Protein AF-A0A7X6N1C1-F1 (afdb_monomer)

Solvent-accessible surface area (backbone atoms only — not comparable to full-atom values): 4361 Å² total; per-residue (Å²): 111,70,66,58,54,52,52,53,51,53,52,50,37,58,76,77,66,56,54,77,86,52,46,61,60,51,49,54,51,52,50,51,53,52,51,53,50,50,51,52,51,51,51,50,49,57,57,50,59,72,72,48,57,71,63,58,55,52,50,52,51,52,50,52,51,50,56,51,52,52,55,51,60,75,73,109

pLDDT: mean 89.48, std 5.81, range [61.06, 97.44]

Foldseek 3Di:
DVVVVVVVVVVCCLVPPDDPVCVVVVVVVVVVVVVVVVVVVVVVVVVVVVVDDPVVVVVVVVVVVVVVVVVVVVVD

InterPro domains:
  IPR021506 Protein of unknown function DUF3165 [PF11364] (1-76)

Organism: NCBI:txid1936207

Sequence (76 aa):
MFYLILAILLILFYVFAAPKAIKGTLNVMLLVFGLVLLFVLVLLAIISLTKSSKEFWVGSLLTFLGLWALVDLERL

Mean predicted aligned error: 8.18 Å

Radius of gyration: 22.96 Å; Cα contacts (8 Å, |Δi|>4): 6; chains: 1; bounding box: 40×40×57 Å

Secondary structure (DSSP, 8-state):
-HHHHHHHHHHHIIIII--HHHHHHHHHHHHHHHHHHHHHHHHHHHHHHHTS-HHHHHHHHHHHHHHHHHHHHHT-

Structure (mmCIF, N/CA/C/O backbone):
data_AF-A0A7X6N1C1-F1
#
_entry.id   AF-A0A7X6N1C1-F1
#
loop_
_atom_site.group_PDB
_atom_site.id
_atom_site.type_symbol
_atom_site.label_atom_id
_atom_site.label_alt_id
_atom_site.label_comp_id
_atom_site.label_asym_id
_atom_site.label_entity_id
_atom_site.label_seq_id
_atom_site.pdbx_PDB_ins_code
_atom_site.Cartn_x
_atom_site.Cartn_y
_atom_site.Cartn_z
_atom_site.occupancy
_atom_site.B_iso_or_equiv
_atom_site.auth_seq_id
_atom_site.auth_comp_id
_atom_site.auth_asym_id
_atom_site.auth_atom_id
_atom_site.pdbx_PDB_model_num
ATOM 1 N N . MET A 1 1 ? 4.154 15.479 16.111 1.00 83.69 1 MET A N 1
ATOM 2 C CA . MET A 1 1 ? 4.171 14.804 17.432 1.00 83.69 1 MET A CA 1
ATOM 3 C C . MET A 1 1 ? 2.757 14.504 17.922 1.00 83.69 1 MET A C 1
ATOM 5 O O . MET A 1 1 ? 2.431 13.339 18.073 1.00 83.69 1 MET A O 1
ATOM 9 N N . PHE A 1 2 ? 1.885 15.507 18.056 1.00 90.88 2 PHE A N 1
ATOM 10 C CA . PHE A 1 2 ? 0.488 15.329 18.485 1.00 90.88 2 PHE A CA 1
ATOM 11 C C . PHE A 1 2 ? -0.328 14.307 17.657 1.00 90.88 2 PHE A C 1
ATOM 13 O O . PHE A 1 2 ? -0.945 13.408 18.216 1.00 90.88 2 PHE A O 1
ATOM 20 N N . TYR A 1 3 ? -0.263 14.370 16.324 1.00 88.12 3 TYR A N 1
ATOM 21 C CA . TYR A 1 3 ? -1.017 13.455 15.449 1.00 88.12 3 TYR A CA 1
ATOM 22 C C . TYR A 1 3 ? -0.596 11.981 15.559 1.00 88.12 3 TYR A C 1
ATOM 24 O O . TYR A 1 3 ? -1.434 11.093 15.448 1.00 88.12 3 TYR A O 1
ATOM 32 N N . LEU A 1 4 ? 0.689 11.714 15.824 1.00 89.56 4 LEU A N 1
ATOM 33 C CA . LEU A 1 4 ? 1.194 10.356 16.061 1.00 89.56 4 LEU A CA 1
ATOM 34 C C . LEU A 1 4 ? 0.607 9.769 17.346 1.00 89.56 4 LEU A C 1
ATOM 36 O O . LEU A 1 4 ? 0.194 8.615 17.368 1.00 89.56 4 LEU A O 1
ATOM 40 N N . ILE A 1 5 ? 0.525 10.590 18.395 1.00 94.12 5 ILE A N 1
ATOM 41 C CA . ILE A 1 5 ? -0.072 10.206 19.675 1.00 94.12 5 ILE A CA 1
ATOM 42 C C . ILE A 1 5 ? -1.557 9.873 19.484 1.00 94.12 5 ILE A C 1
ATOM 44 O O . ILE A 1 5 ? -2.007 8.833 19.960 1.00 94.12 5 ILE A O 1
ATOM 48 N N . LEU A 1 6 ? -2.301 10.693 18.730 1.00 91.25 6 LEU A N 1
ATOM 49 C CA . LEU A 1 6 ? -3.706 10.418 18.401 1.00 91.25 6 LEU A CA 1
ATOM 50 C C . LEU A 1 6 ? -3.888 9.116 17.613 1.00 91.25 6 LEU A C 1
ATOM 52 O O . LEU A 1 6 ? -4.788 8.340 17.926 1.00 91.25 6 LEU A O 1
ATOM 56 N N . ALA A 1 7 ? -3.030 8.851 16.626 1.00 87.31 7 ALA A N 1
ATOM 57 C CA . ALA A 1 7 ? -3.091 7.616 15.847 1.00 87.31 7 ALA A CA 1
ATOM 58 C C . ALA A 1 7 ? -2.859 6.377 16.726 1.00 87.31 7 ALA A C 1
ATOM 60 O O . ALA A 1 7 ? -3.617 5.411 16.650 1.00 87.31 7 ALA A O 1
ATOM 61 N N . ILE A 1 8 ? -1.857 6.429 17.608 1.00 92.38 8 ILE A N 1
ATOM 62 C CA . ILE A 1 8 ? -1.556 5.355 18.563 1.00 92.38 8 ILE A CA 1
ATOM 63 C C . ILE A 1 8 ? -2.740 5.137 19.516 1.00 92.38 8 ILE A C 1
ATOM 65 O O . ILE A 1 8 ? -3.194 4.005 19.671 1.00 92.38 8 ILE A O 1
ATOM 69 N N . LEU A 1 9 ? -3.299 6.207 20.089 1.00 92.50 9 LEU A N 1
ATOM 70 C CA . LEU A 1 9 ? -4.491 6.145 20.946 1.00 92.50 9 LEU A CA 1
ATOM 71 C C . LEU A 1 9 ? -5.685 5.491 20.244 1.00 92.50 9 LEU A C 1
ATOM 73 O O . LEU A 1 9 ? -6.375 4.676 20.851 1.00 92.50 9 LEU A O 1
ATOM 77 N N . LEU A 1 10 ? -5.912 5.810 18.969 1.00 87.38 10 LEU A N 1
ATOM 78 C CA . LEU A 1 10 ? -7.007 5.245 18.182 1.00 87.38 10 LEU A CA 1
ATOM 79 C C . LEU A 1 10 ? -6.804 3.740 17.936 1.00 87.38 10 LEU A C 1
ATOM 81 O O . LEU A 1 10 ? -7.754 2.966 18.056 1.00 87.38 10 LEU A O 1
ATOM 85 N N . ILE A 1 11 ? -5.563 3.310 17.681 1.00 88.31 11 ILE A N 1
ATOM 86 C CA . ILE A 1 11 ? -5.203 1.888 17.559 1.00 88.31 11 ILE A CA 1
ATOM 87 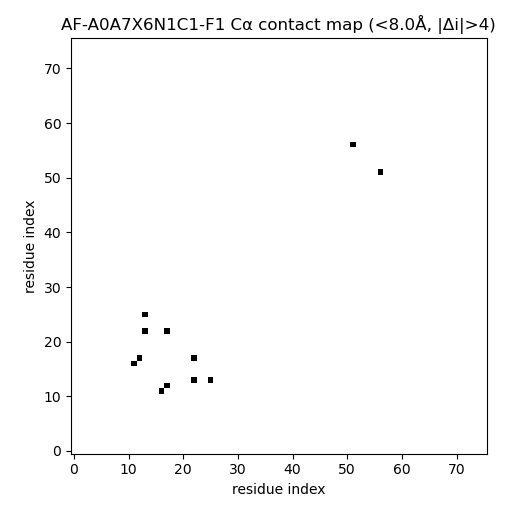C C . ILE A 1 11 ? -5.428 1.155 18.890 1.00 88.31 11 ILE A C 1
ATOM 89 O O . ILE A 1 11 ? -6.090 0.116 18.915 1.00 88.31 11 ILE A O 1
ATOM 93 N N . LEU A 1 12 ? -4.933 1.703 20.005 1.00 91.06 12 LEU A N 1
ATOM 94 C CA . LEU A 1 12 ? -5.132 1.136 21.345 1.00 91.06 12 LEU A CA 1
ATOM 95 C C . LEU A 1 12 ? -6.621 1.040 21.699 1.00 91.06 12 LEU A C 1
ATOM 97 O O . LEU A 1 12 ? -7.075 -0.001 22.173 1.00 91.06 12 LEU A O 1
ATOM 101 N N . PHE A 1 13 ? -7.399 2.085 2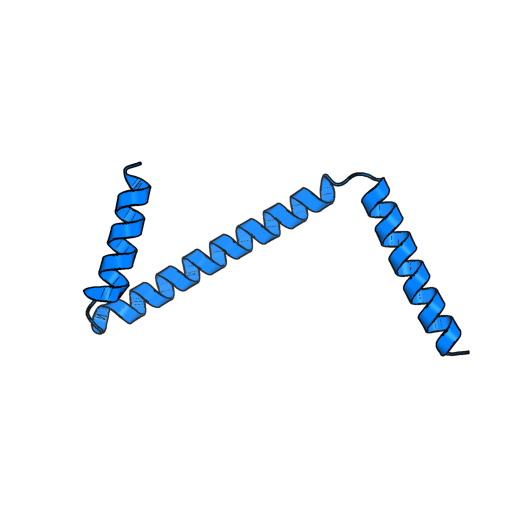1.417 1.00 89.25 13 PHE A N 1
ATOM 102 C CA . PHE A 1 13 ? -8.845 2.075 21.615 1.00 89.25 13 PHE A CA 1
ATOM 103 C C . PHE A 1 13 ? -9.521 0.965 20.800 1.00 89.25 13 PHE A C 1
ATOM 105 O O . PHE A 1 13 ? -10.333 0.213 21.339 1.00 89.25 13 PHE A O 1
ATOM 112 N N . TYR A 1 14 ? -9.161 0.813 19.524 1.00 87.12 14 TYR A N 1
ATOM 113 C CA . TYR A 1 14 ? -9.723 -0.221 18.658 1.00 87.12 14 TYR A CA 1
ATOM 114 C C . TYR A 1 14 ? -9.423 -1.649 19.161 1.00 87.12 14 TYR A C 1
ATOM 116 O O . TYR A 1 14 ? -10.323 -2.498 19.179 1.00 87.12 14 TYR A O 1
ATOM 124 N N . VAL A 1 15 ? -8.187 -1.908 19.607 1.00 85.94 15 VAL A N 1
ATOM 125 C CA . VAL A 1 15 ? -7.757 -3.230 20.099 1.00 85.94 15 VAL A CA 1
ATOM 126 C C . VAL A 1 15 ? -8.396 -3.563 21.448 1.00 85.94 15 VAL A C 1
ATOM 128 O O . VAL A 1 15 ? -8.965 -4.646 21.600 1.00 85.94 15 VAL A O 1
ATOM 131 N N . PHE A 1 16 ? -8.336 -2.638 22.410 1.00 88.94 16 PHE A N 1
ATOM 132 C CA . PHE A 1 16 ? -8.644 -2.936 23.812 1.00 88.94 16 PHE A CA 1
ATOM 133 C C . PHE A 1 16 ? -10.038 -2.493 24.274 1.00 88.94 16 PHE A C 1
ATOM 135 O O . PHE A 1 16 ? -10.596 -3.132 25.162 1.00 88.94 16 PHE A O 1
ATOM 142 N N . ALA A 1 17 ? -10.615 -1.430 23.704 1.00 88.50 17 ALA A N 1
ATOM 143 C CA . ALA A 1 17 ? -11.778 -0.752 24.293 1.00 88.50 17 ALA A CA 1
ATOM 144 C C . ALA A 1 17 ? -13.008 -0.638 23.373 1.00 88.50 17 ALA A C 1
ATOM 146 O O . ALA A 1 17 ? -14.101 -0.353 23.860 1.00 88.50 17 ALA A O 1
ATOM 147 N N . ALA A 1 18 ? -12.876 -0.862 22.061 1.00 86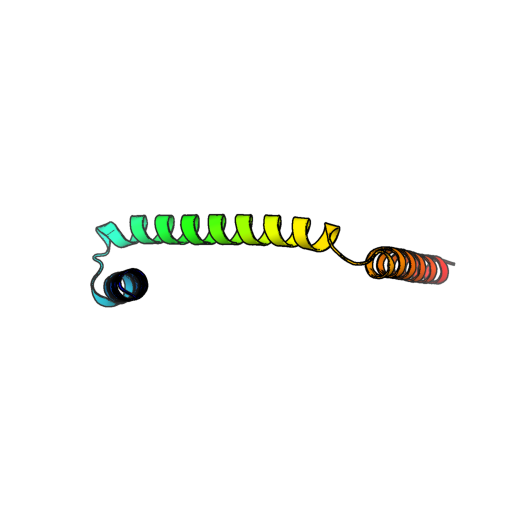.75 18 ALA A N 1
ATOM 148 C CA . ALA A 1 18 ? -13.981 -0.668 21.125 1.00 86.75 18 ALA A CA 1
ATOM 149 C C . ALA A 1 18 ? -15.106 -1.714 21.319 1.00 86.75 18 ALA A C 1
ATOM 151 O O . ALA A 1 18 ? -14.868 -2.918 21.163 1.00 86.75 18 ALA A O 1
ATOM 152 N N . PRO A 1 19 ? -16.358 -1.301 21.597 1.00 84.38 19 PRO A N 1
ATOM 153 C CA . PRO A 1 19 ? -17.488 -2.220 21.665 1.00 84.38 19 PRO A CA 1
ATOM 154 C C . PRO A 1 19 ? -17.830 -2.813 20.291 1.00 84.38 19 PRO A C 1
ATOM 156 O O . PRO A 1 19 ? -17.632 -2.190 19.245 1.00 84.38 19 PRO A O 1
ATOM 159 N N . LYS A 1 20 ? -18.405 -4.024 20.280 1.00 83.56 20 LYS A N 1
ATOM 160 C CA . LYS A 1 20 ? -18.733 -4.761 19.042 1.00 83.56 20 LYS A CA 1
ATOM 161 C C . LYS A 1 20 ? -19.626 -3.966 18.077 1.00 83.56 20 LYS A C 1
ATOM 163 O O . LYS A 1 20 ? -19.471 -4.110 16.871 1.00 83.56 20 LYS A O 1
ATOM 168 N N . ALA A 1 21 ? -20.492 -3.096 18.602 1.00 85.06 21 ALA A N 1
ATOM 169 C CA . ALA A 1 21 ? -21.388 -2.252 17.813 1.00 85.06 21 ALA A CA 1
ATOM 170 C C . ALA A 1 21 ? -20.656 -1.255 16.891 1.00 85.06 21 ALA A C 1
ATOM 172 O O . ALA A 1 21 ? -21.128 -0.999 15.791 1.00 85.06 21 ALA A O 1
ATOM 173 N N . ILE A 1 22 ? -19.495 -0.723 17.301 1.00 84.12 22 ILE A N 1
ATOM 174 C CA . ILE A 1 22 ? -18.735 0.265 16.505 1.00 84.12 22 ILE A CA 1
ATOM 175 C C . ILE A 1 22 ? -17.545 -0.347 15.757 1.00 84.12 22 ILE A C 1
ATOM 177 O O . ILE A 1 22 ? -17.001 0.277 14.845 1.00 84.12 22 ILE A O 1
ATOM 181 N N . LYS A 1 23 ? -17.137 -1.577 16.109 1.00 84.38 23 LYS A N 1
ATOM 182 C CA . LYS A 1 23 ? -16.022 -2.275 15.446 1.00 84.38 23 LYS A CA 1
ATOM 183 C C . LYS A 1 23 ? -16.259 -2.474 13.947 1.00 84.38 23 LYS A C 1
ATOM 185 O O . LYS A 1 23 ? -15.306 -2.381 13.182 1.00 84.38 23 LYS A O 1
ATOM 190 N N . GLY A 1 24 ? -17.508 -2.691 13.523 1.00 87.06 24 GLY A N 1
ATOM 191 C CA . GLY A 1 24 ? -17.860 -2.799 12.102 1.00 87.06 24 GLY A CA 1
ATOM 192 C C . GLY A 1 24 ? -17.519 -1.527 11.321 1.00 87.06 24 GLY A C 1
ATOM 193 O O . GLY A 1 24 ? -16.819 -1.587 10.313 1.00 87.06 24 GLY A O 1
ATOM 194 N N . THR A 1 25 ? -17.923 -0.366 11.837 1.00 88.56 25 THR A N 1
ATOM 195 C CA . THR A 1 25 ? -17.616 0.936 11.231 1.00 88.56 25 THR A CA 1
ATOM 196 C C . THR A 1 25 ? -16.115 1.213 11.211 1.00 88.56 25 THR A C 1
ATOM 198 O O . THR A 1 25 ? -15.586 1.646 10.189 1.00 88.56 25 THR A O 1
ATOM 201 N N . LEU A 1 26 ? -15.404 0.914 12.305 1.00 88.00 26 LEU A N 1
ATOM 202 C CA . LEU A 1 26 ? -13.952 1.102 12.377 1.00 88.00 26 LEU A CA 1
ATOM 203 C C . LEU A 1 26 ? -13.193 0.192 11.398 1.00 88.00 26 LEU A C 1
ATOM 205 O O . LEU A 1 26 ? -12.217 0.642 10.806 1.00 88.00 26 LEU A O 1
ATOM 209 N N . ASN A 1 27 ? -13.659 -1.037 11.159 1.00 90.31 27 ASN A N 1
ATOM 210 C CA . ASN A 1 27 ? -13.072 -1.930 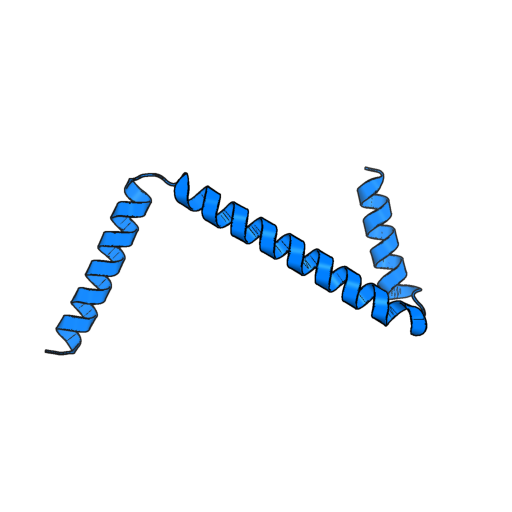10.153 1.00 90.31 27 ASN A CA 1
ATOM 211 C C . ASN A 1 27 ? -13.194 -1.370 8.744 1.00 90.31 27 ASN A C 1
ATOM 213 O O . ASN A 1 27 ? -12.211 -1.343 8.009 1.00 90.31 27 ASN A O 1
ATOM 217 N N . VAL A 1 28 ? -14.393 -0.915 8.375 1.00 92.00 28 VAL A N 1
ATOM 218 C CA . VAL A 1 28 ? -14.623 -0.317 7.057 1.00 92.00 28 VAL A CA 1
ATOM 219 C C . VAL A 1 28 ? -13.783 0.947 6.907 1.00 92.00 28 VAL A C 1
ATOM 221 O O . VAL A 1 28 ? -13.136 1.129 5.881 1.00 92.00 28 VAL A O 1
ATOM 224 N N . MET A 1 29 ? -13.719 1.781 7.948 1.00 89.88 29 MET A N 1
ATOM 225 C CA . MET A 1 29 ? -12.887 2.982 7.950 1.00 89.88 29 MET A CA 1
ATOM 226 C C . MET A 1 29 ? -11.406 2.640 7.726 1.00 89.88 29 MET A C 1
ATOM 228 O O . MET A 1 29 ? -10.783 3.207 6.832 1.00 89.88 29 MET A O 1
ATOM 232 N N . LEU A 1 30 ? -10.848 1.686 8.482 1.00 88.75 30 LEU A N 1
ATOM 233 C CA . LEU A 1 30 ? -9.460 1.233 8.324 1.00 88.75 30 LEU A CA 1
ATOM 234 C C . LEU A 1 30 ? -9.195 0.648 6.934 1.00 88.75 30 LEU A C 1
ATOM 236 O O . LEU A 1 30 ? -8.153 0.931 6.346 1.00 88.75 30 LEU A O 1
ATOM 240 N N . LEU A 1 31 ? -10.141 -0.124 6.396 1.00 93.62 31 LEU A N 1
ATOM 241 C CA . LEU A 1 31 ? -10.046 -0.682 5.051 1.00 93.62 31 LEU A CA 1
ATOM 242 C C . LEU A 1 31 ? -9.985 0.435 4.009 1.00 93.62 31 LEU A C 1
ATOM 244 O O . LEU A 1 31 ? -9.087 0.423 3.175 1.00 93.62 31 LEU A O 1
ATOM 248 N N . VAL A 1 32 ? -10.877 1.426 4.084 1.00 95.94 32 VAL A N 1
ATOM 249 C CA . VAL A 1 32 ? -10.881 2.573 3.162 1.00 95.94 32 VAL A CA 1
ATOM 250 C C . VAL A 1 32 ? -9.577 3.365 3.269 1.00 95.94 32 VAL A C 1
ATOM 252 O O . VAL A 1 32 ? -8.977 3.665 2.240 1.00 95.94 32 VAL A O 1
ATOM 255 N N . PHE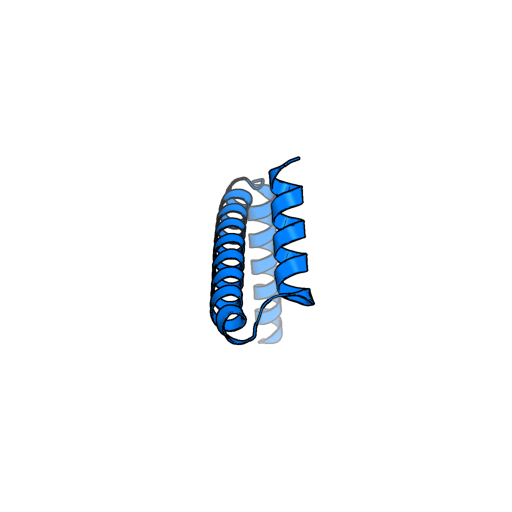 A 1 33 ? -9.086 3.647 4.480 1.00 91.38 33 PHE A N 1
ATOM 256 C CA . PHE A 1 33 ? -7.786 4.305 4.663 1.00 91.38 33 PHE A CA 1
ATOM 257 C C . PHE A 1 33 ? -6.641 3.502 4.040 1.00 91.38 33 PHE A C 1
ATOM 259 O O . PHE A 1 33 ? -5.813 4.073 3.331 1.00 91.38 33 PHE A O 1
ATOM 266 N N . GLY A 1 34 ? -6.607 2.186 4.259 1.00 94.00 34 GLY A N 1
ATOM 267 C CA . GLY A 1 34 ? -5.608 1.305 3.655 1.00 94.00 34 GLY A CA 1
ATOM 268 C C . GLY A 1 34 ? -5.695 1.279 2.128 1.00 94.00 34 GLY A C 1
ATOM 269 O O . GLY A 1 34 ? -4.672 1.328 1.450 1.00 94.00 34 GLY A O 1
ATOM 270 N N . LEU A 1 35 ? -6.909 1.268 1.578 1.00 96.81 35 LEU A N 1
ATOM 271 C CA . LEU A 1 35 ? -7.156 1.229 0.138 1.00 96.81 35 LEU A CA 1
ATOM 272 C C . LEU A 1 35 ? -6.739 2.544 -0.534 1.00 96.81 35 LEU A C 1
ATOM 274 O O . LEU A 1 35 ? -6.063 2.519 -1.560 1.00 96.81 35 LEU A O 1
ATOM 278 N N . VAL A 1 36 ? -7.050 3.689 0.080 1.00 97.44 36 VAL A N 1
ATOM 279 C CA . VAL A 1 36 ? -6.576 5.004 -0.380 1.00 97.44 36 VAL A CA 1
ATOM 280 C C . VAL A 1 36 ? -5.053 5.095 -0.299 1.00 97.44 36 VAL A C 1
ATOM 282 O O . VAL A 1 36 ? -4.424 5.570 -1.243 1.00 97.44 36 VAL A O 1
ATOM 285 N N . LEU A 1 37 ? -4.440 4.607 0.786 1.00 95.88 37 LEU A N 1
ATOM 286 C CA . LEU A 1 37 ? -2.983 4.589 0.926 1.00 95.88 37 LEU A CA 1
ATOM 287 C C . LEU A 1 37 ? -2.332 3.767 -0.196 1.00 95.88 37 LEU A C 1
ATOM 289 O O . LEU A 1 37 ? -1.403 4.244 -0.845 1.00 95.88 37 LEU A O 1
ATOM 293 N N . LEU A 1 38 ? -2.852 2.566 -0.466 1.00 97.00 38 LEU A N 1
ATOM 294 C CA . LEU A 1 38 ? -2.392 1.721 -1.569 1.00 97.00 38 LEU A CA 1
ATOM 295 C C . LEU A 1 38 ? -2.557 2.413 -2.921 1.00 97.00 38 LEU A C 1
ATOM 297 O O . LEU A 1 38 ? -1.627 2.408 -3.723 1.00 97.00 38 LEU A O 1
ATOM 301 N N . PHE A 1 39 ? -3.703 3.047 -3.163 1.00 97.31 39 PHE A N 1
ATOM 302 C CA . PHE A 1 39 ? -3.952 3.778 -4.401 1.00 97.31 39 PHE A CA 1
ATOM 303 C C . PHE A 1 39 ? -2.925 4.898 -4.619 1.00 97.31 39 PHE A C 1
ATOM 305 O O . PHE A 1 39 ? -2.334 5.000 -5.694 1.00 97.31 39 PHE A O 1
ATOM 312 N N . VAL A 1 40 ? -2.644 5.692 -3.582 1.00 97.00 40 VAL A N 1
ATOM 313 C CA . VAL A 1 40 ? -1.623 6.749 -3.639 1.00 97.00 40 VAL A CA 1
ATOM 314 C C . VAL A 1 40 ? -0.233 6.163 -3.888 1.00 97.00 40 VAL A C 1
ATOM 316 O O . VAL A 1 40 ? 0.505 6.694 -4.717 1.00 97.00 40 VAL A O 1
ATOM 319 N N . LEU A 1 41 ? 0.127 5.060 -3.227 1.00 96.94 41 LEU A N 1
ATOM 320 C CA . LEU A 1 41 ? 1.411 4.390 -3.449 1.00 96.94 41 LEU A CA 1
ATOM 321 C C . LEU A 1 41 ? 1.559 3.892 -4.889 1.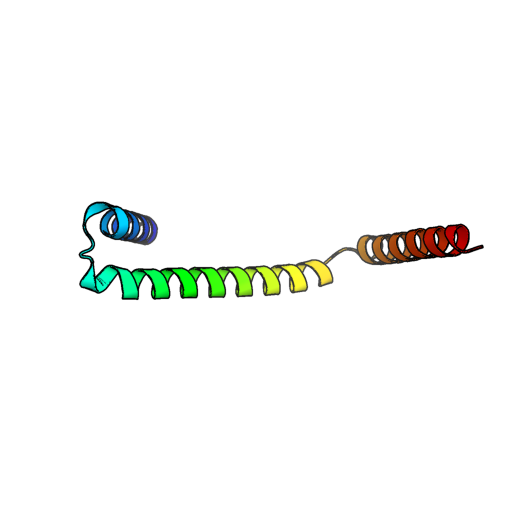00 96.94 41 LEU A C 1
ATOM 323 O O . LEU A 1 41 ? 2.619 4.075 -5.481 1.00 96.94 41 LEU A O 1
ATOM 327 N N . VAL A 1 42 ? 0.504 3.320 -5.475 1.00 96.25 42 VAL A N 1
ATOM 328 C CA . VAL A 1 42 ? 0.503 2.881 -6.879 1.00 96.25 42 VAL A CA 1
ATOM 329 C C . VAL A 1 42 ? 0.678 4.069 -7.821 1.00 96.25 42 VAL A C 1
ATOM 331 O O . VAL A 1 42 ? 1.519 4.016 -8.718 1.00 96.25 42 VAL A O 1
ATOM 334 N N . LEU A 1 43 ? -0.051 5.166 -7.601 1.00 96.25 43 LEU A N 1
ATOM 335 C CA . LEU A 1 43 ? 0.112 6.381 -8.402 1.00 96.25 43 LEU A CA 1
ATOM 336 C C . LEU A 1 43 ? 1.540 6.931 -8.313 1.00 96.25 43 LEU A C 1
ATOM 338 O O . LEU A 1 43 ? 2.146 7.255 -9.335 1.00 96.25 43 LEU A O 1
ATOM 342 N N . LEU A 1 44 ? 2.100 6.994 -7.105 1.00 96.00 44 LEU A N 1
ATOM 343 C CA . LEU A 1 44 ? 3.479 7.427 -6.890 1.00 96.00 44 LEU A CA 1
ATOM 344 C C . LEU A 1 44 ? 4.481 6.487 -7.561 1.00 96.00 44 LEU A C 1
ATOM 346 O O . LEU A 1 44 ? 5.439 6.968 -8.160 1.00 96.00 44 LEU A O 1
ATOM 350 N N . ALA A 1 45 ? 4.256 5.174 -7.510 1.00 92.25 45 ALA A N 1
ATOM 351 C CA . ALA A 1 45 ? 5.099 4.195 -8.181 1.00 92.25 45 ALA A CA 1
ATOM 352 C C . ALA A 1 45 ? 5.091 4.407 -9.701 1.00 92.25 45 ALA A C 1
ATOM 354 O O . ALA A 1 45 ? 6.157 4.483 -10.306 1.00 92.25 45 ALA A O 1
ATOM 355 N N . ILE A 1 46 ? 3.917 4.604 -10.310 1.00 91.00 46 ILE A N 1
ATOM 356 C CA . ILE A 1 46 ? 3.790 4.890 -11.748 1.00 91.00 46 ILE A CA 1
ATOM 357 C C . ILE A 1 46 ? 4.543 6.177 -12.112 1.00 91.00 46 ILE A C 1
ATOM 359 O O . ILE A 1 46 ? 5.333 6.189 -13.057 1.00 91.00 46 ILE A O 1
ATOM 363 N N . ILE A 1 47 ? 4.361 7.251 -11.339 1.00 91.00 47 ILE A N 1
ATOM 364 C CA . ILE A 1 47 ? 5.080 8.518 -11.548 1.00 91.00 47 ILE A CA 1
ATOM 365 C C . ILE A 1 47 ? 6.595 8.344 -11.335 1.00 91.00 47 ILE A C 1
ATOM 367 O O . ILE A 1 47 ? 7.403 8.980 -12.007 1.00 91.00 47 ILE A O 1
ATOM 371 N N . SER A 1 48 ? 7.015 7.490 -10.405 1.00 87.38 48 SER A N 1
ATOM 372 C CA . SER A 1 48 ? 8.432 7.205 -10.172 1.00 87.38 48 SER A CA 1
ATOM 373 C C . SER A 1 48 ? 9.050 6.411 -11.323 1.00 87.38 48 SER A C 1
ATOM 375 O O . SER A 1 48 ? 10.205 6.650 -11.669 1.00 87.38 48 SER A O 1
ATOM 377 N N . LEU A 1 49 ? 8.295 5.505 -11.950 1.00 85.88 49 LEU A N 1
ATOM 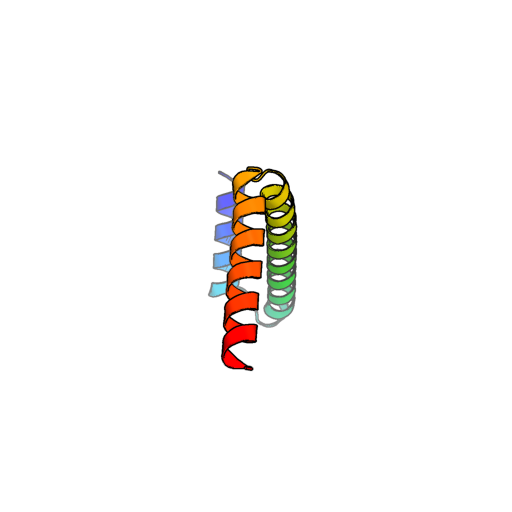378 C CA . LEU A 1 49 ? 8.757 4.731 -13.106 1.00 85.88 49 LEU A CA 1
ATOM 379 C C . LEU A 1 49 ? 9.010 5.629 -14.323 1.00 85.88 49 LEU A C 1
ATOM 381 O O . LEU A 1 49 ? 9.974 5.413 -15.057 1.00 85.88 49 LEU A O 1
ATOM 385 N N . THR A 1 50 ? 8.209 6.678 -14.517 1.00 82.31 50 THR A N 1
ATOM 386 C CA . THR A 1 50 ? 8.424 7.635 -15.617 1.00 82.31 50 THR A CA 1
ATOM 387 C C . THR A 1 50 ? 9.614 8.564 -15.380 1.00 82.31 50 THR A C 1
ATOM 389 O O . THR A 1 50 ? 10.223 9.020 -16.344 1.00 82.31 50 THR A O 1
ATOM 392 N N . LYS A 1 51 ? 10.006 8.798 -14.120 1.00 80.88 51 LYS A N 1
ATOM 393 C CA . LYS A 1 51 ? 11.257 9.497 -13.768 1.00 80.88 51 LYS A CA 1
ATOM 394 C C . LYS A 1 51 ? 12.505 8.614 -13.873 1.00 80.88 51 LYS A C 1
ATOM 396 O O . LYS A 1 51 ? 13.610 9.120 -13.687 1.00 80.88 51 LYS A O 1
ATOM 401 N N . SER A 1 52 ? 12.346 7.315 -14.124 1.00 78.25 52 SER A N 1
ATOM 402 C CA . SER A 1 52 ? 13.469 6.383 -14.206 1.00 78.25 52 SER A CA 1
ATOM 403 C C . SER A 1 52 ? 14.382 6.702 -15.398 1.00 78.25 52 SER A C 1
ATOM 405 O O . SER A 1 52 ? 13.931 7.224 -16.420 1.00 78.25 52 SER A O 1
ATOM 407 N N . SER A 1 53 ? 1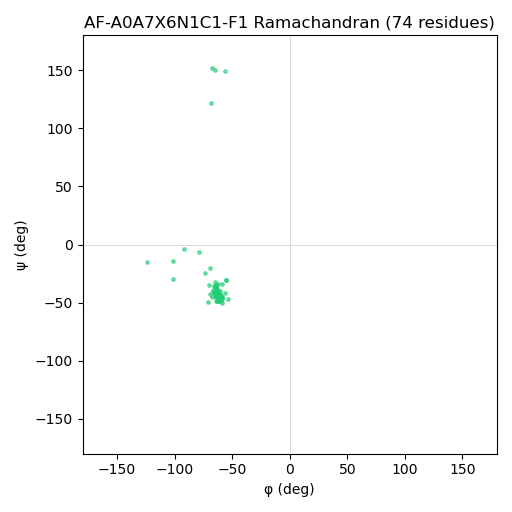5.679 6.394 -15.268 1.00 81.50 53 SER A N 1
ATOM 408 C CA . SER A 1 53 ? 16.673 6.626 -16.326 1.00 81.50 53 SER A CA 1
ATOM 409 C C . SER A 1 53 ? 16.265 5.934 -17.632 1.00 81.50 53 SER A C 1
ATOM 411 O O . SER A 1 53 ? 15.653 4.864 -17.622 1.00 81.50 53 SER A O 1
ATOM 413 N N . LYS A 1 54 ? 16.659 6.508 -18.776 1.00 80.81 54 LYS A N 1
ATOM 414 C CA . LYS A 1 54 ? 16.440 5.897 -20.100 1.00 80.81 54 LYS A CA 1
ATOM 415 C C . LYS A 1 54 ? 17.028 4.482 -20.179 1.00 80.81 54 LYS A C 1
ATOM 417 O O . LYS A 1 54 ? 16.466 3.627 -20.852 1.00 80.81 54 LYS A O 1
ATOM 422 N N . GLU A 1 55 ? 18.107 4.219 -19.446 1.00 84.62 55 GLU A N 1
ATOM 423 C CA . GLU A 1 55 ? 18.753 2.903 -19.356 1.00 84.62 55 GLU A CA 1
ATOM 424 C C . GLU A 1 55 ? 17.848 1.839 -18.729 1.00 84.62 55 GLU A C 1
ATOM 426 O O . GLU A 1 55 ? 17.832 0.703 -19.192 1.00 84.62 55 GLU A O 1
ATOM 431 N N . PHE A 1 56 ? 17.043 2.206 -17.727 1.00 85.31 56 PHE A N 1
ATOM 432 C CA . PHE A 1 56 ? 16.085 1.290 -17.109 1.00 85.31 56 PHE A CA 1
ATOM 433 C C . PHE A 1 56 ? 15.015 0.850 -18.115 1.00 85.31 56 PHE A C 1
ATOM 435 O O . PHE A 1 56 ? 14.669 -0.327 -18.195 1.00 85.31 56 PHE A O 1
ATOM 442 N N . TRP A 1 57 ? 14.531 1.786 -18.934 1.00 85.62 57 TRP A N 1
ATOM 443 C CA . TRP A 1 57 ? 13.553 1.499 -19.982 1.00 85.62 57 TRP A CA 1
ATOM 444 C C . TRP A 1 57 ? 14.129 0.623 -21.095 1.00 85.62 57 TRP A C 1
ATOM 446 O O . TRP A 1 57 ? 13.496 -0.357 -21.490 1.00 85.62 57 TRP A O 1
ATOM 456 N N . VAL A 1 58 ? 15.341 0.930 -21.564 1.00 89.69 58 VAL A N 1
ATOM 457 C CA . VAL A 1 58 ? 16.029 0.126 -22.587 1.00 89.69 58 VAL A CA 1
ATOM 458 C C . VAL A 1 58 ? 16.353 -1.271 -22.055 1.00 89.69 58 VAL A C 1
ATOM 460 O O . VAL A 1 58 ? 16.085 -2.258 -22.734 1.00 89.69 58 VAL A O 1
ATOM 463 N N . GLY A 1 59 ? 16.860 -1.380 -20.826 1.00 91.06 59 GLY A N 1
ATOM 464 C CA . GLY A 1 59 ? 17.155 -2.664 -20.188 1.00 91.06 59 GLY A CA 1
ATOM 465 C C . GLY A 1 59 ? 15.909 -3.528 -19.999 1.00 91.06 59 GLY A C 1
ATOM 466 O O . GLY A 1 59 ? 15.940 -4.720 -20.304 1.00 91.06 59 GLY A O 1
ATOM 467 N N . SER A 1 60 ? 14.791 -2.931 -19.576 1.00 89.25 60 SER A N 1
ATOM 468 C CA . SER A 1 60 ? 13.502 -3.626 -19.464 1.00 89.25 60 SER A CA 1
ATOM 469 C C . SER A 1 60 ? 13.030 -4.170 -20.818 1.00 89.25 60 SER A C 1
ATOM 471 O O . SER A 1 60 ? 12.674 -5.345 -20.924 1.00 89.25 60 SER A O 1
ATOM 473 N N . LEU A 1 61 ? 13.124 -3.361 -21.880 1.00 92.88 61 LEU A N 1
ATOM 474 C CA . LEU A 1 61 ? 12.774 -3.775 -23.241 1.00 92.88 61 LEU A CA 1
ATOM 475 C C . LEU A 1 61 ? 13.652 -4.938 -23.729 1.00 92.88 61 LEU A C 1
ATOM 477 O O . LEU A 1 61 ? 13.133 -5.933 -24.226 1.00 92.88 61 LEU A O 1
ATOM 481 N N . LEU A 1 62 ? 14.973 -4.833 -23.568 1.00 94.69 62 LEU A N 1
ATOM 482 C CA . LEU A 1 62 ? 15.911 -5.879 -23.986 1.00 94.69 62 LEU A CA 1
ATOM 483 C C . LEU A 1 62 ? 15.710 -7.175 -23.194 1.00 94.69 62 LEU A C 1
ATOM 485 O O . LEU A 1 62 ? 15.777 -8.257 -23.771 1.00 94.69 62 LEU A O 1
ATOM 489 N N . THR A 1 63 ? 15.401 -7.074 -21.899 1.00 93.44 63 THR A N 1
ATOM 490 C CA . THR A 1 63 ? 15.077 -8.236 -21.060 1.00 93.44 63 THR A CA 1
ATOM 491 C C . THR A 1 63 ? 13.802 -8.917 -21.548 1.00 93.44 63 THR A C 1
ATOM 493 O O . THR A 1 63 ? 13.769 -10.137 -21.692 1.00 93.44 63 THR A O 1
ATOM 496 N N . PHE A 1 64 ? 12.764 -8.138 -21.860 1.00 94.88 64 PHE A N 1
ATOM 497 C CA . PHE A 1 64 ? 11.514 -8.663 -22.404 1.00 94.88 64 PHE A CA 1
ATOM 498 C C . PHE A 1 64 ? 11.723 -9.363 -23.753 1.00 94.88 64 PHE A C 1
ATOM 500 O O . PHE A 1 64 ? 11.255 -10.483 -23.944 1.00 94.88 64 PHE A O 1
ATOM 507 N N . LEU A 1 65 ? 12.476 -8.741 -24.665 1.00 94.06 65 LEU A N 1
ATOM 508 C CA . LEU A 1 65 ? 12.815 -9.331 -25.961 1.00 94.06 65 LEU A CA 1
ATOM 509 C C . LEU A 1 65 ? 13.648 -10.610 -25.814 1.00 94.06 65 LEU A C 1
ATOM 511 O O . LEU A 1 65 ? 13.390 -11.580 -26.519 1.00 94.06 65 LEU A O 1
ATOM 515 N N . GLY A 1 66 ? 14.605 -10.643 -24.884 1.00 94.69 66 GLY A N 1
ATOM 516 C CA . GLY A 1 66 ? 15.403 -11.837 -24.599 1.00 94.69 66 GLY A CA 1
ATOM 517 C C . GLY A 1 66 ? 14.561 -12.998 -24.066 1.00 94.69 66 GLY A C 1
ATOM 518 O O . GLY A 1 66 ? 14.710 -14.125 -24.531 1.00 94.69 66 GLY A O 1
ATOM 519 N N . LEU A 1 67 ? 13.629 -12.729 -23.147 1.00 93.56 67 LEU A N 1
ATOM 520 C CA . LEU A 1 67 ? 12.684 -13.743 -22.665 1.00 93.56 67 LEU A CA 1
ATOM 521 C C . LEU A 1 67 ? 11.774 -14.242 -23.788 1.00 93.56 67 LEU A C 1
ATOM 523 O O .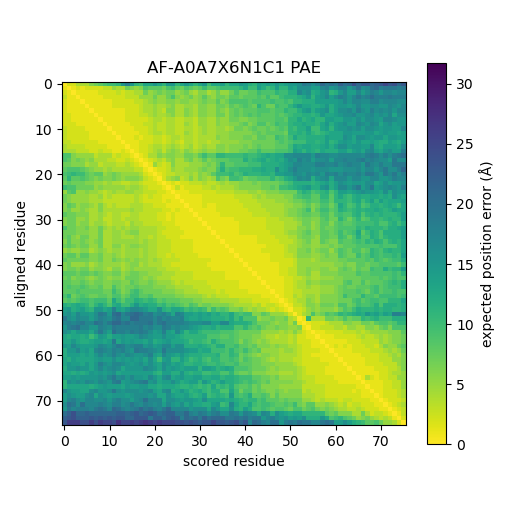 LEU A 1 67 ? 11.523 -15.440 -23.892 1.00 93.56 67 LEU A O 1
ATOM 527 N N . TRP A 1 68 ? 11.305 -13.338 -24.645 1.00 93.06 68 TRP A N 1
ATOM 528 C CA . TRP A 1 68 ? 10.463 -13.711 -25.773 1.00 93.06 68 TRP A CA 1
ATOM 529 C C . TRP A 1 68 ? 11.215 -14.577 -26.788 1.00 93.06 68 TRP A C 1
ATOM 531 O O . TRP A 1 68 ? 10.679 -15.587 -27.233 1.00 93.06 68 TRP A O 1
ATOM 541 N N . ALA A 1 69 ? 12.476 -14.249 -27.071 1.00 92.56 69 ALA A N 1
ATOM 542 C CA . ALA A 1 69 ? 13.340 -15.047 -27.935 1.00 92.56 69 ALA A CA 1
ATOM 543 C C . ALA A 1 69 ? 13.613 -16.448 -27.363 1.00 92.56 69 ALA A C 1
ATOM 545 O O . ALA A 1 69 ? 13.634 -17.414 -28.117 1.00 92.56 69 ALA A O 1
ATOM 546 N N . LEU A 1 70 ? 13.786 -16.581 -26.042 1.00 93.94 70 LEU A N 1
ATOM 547 C CA . LEU A 1 70 ? 13.938 -17.890 -25.393 1.00 93.94 70 LEU A CA 1
ATOM 548 C C . LEU A 1 70 ? 12.678 -18.753 -25.532 1.00 93.94 70 LEU A C 1
ATOM 550 O O . LEU A 1 70 ? 12.785 -19.934 -25.846 1.00 93.94 70 LEU A O 1
ATOM 554 N N . VAL A 1 71 ? 11.495 -18.160 -25.342 1.00 92.00 71 VAL A N 1
ATOM 555 C CA . VAL A 1 71 ? 10.212 -18.858 -25.535 1.00 92.00 71 VAL A CA 1
ATOM 556 C C . VAL A 1 71 ? 10.017 -19.277 -26.992 1.00 92.00 71 VAL A C 1
ATOM 558 O O . VAL A 1 71 ? 9.454 -20.337 -27.250 1.00 92.00 71 VAL A O 1
ATOM 561 N N . ASP A 1 72 ? 10.456 -18.453 -27.943 1.00 90.56 72 ASP A N 1
ATOM 562 C CA . ASP A 1 72 ? 10.387 -18.777 -29.369 1.00 90.56 72 ASP A CA 1
ATOM 563 C C . ASP A 1 72 ? 11.312 -19.951 -29.723 1.00 90.56 72 ASP A C 1
ATOM 565 O O . ASP A 1 72 ? 10.905 -20.875 -30.422 1.00 90.56 72 ASP A O 1
ATOM 569 N N . LEU A 1 73 ? 12.520 -19.978 -29.150 1.00 88.81 73 LEU A N 1
ATOM 570 C CA . LEU A 1 73 ? 13.477 -21.074 -29.318 1.00 88.81 73 LEU A CA 1
ATOM 571 C C . LEU A 1 73 ? 12.987 -22.403 -28.726 1.00 88.81 73 LEU A C 1
ATOM 573 O O . LEU A 1 73 ? 13.263 -23.452 -29.292 1.00 88.81 73 LEU A O 1
ATOM 577 N N . GLU A 1 74 ? 12.275 -22.370 -27.598 1.00 86.88 74 GLU A N 1
ATOM 578 C CA . GLU A 1 74 ? 11.682 -23.566 -26.977 1.00 86.88 74 GLU A CA 1
ATOM 579 C C . GLU A 1 74 ? 10.515 -24.142 -27.805 1.00 86.88 74 GLU A C 1
ATOM 581 O O . GLU A 1 74 ? 10.154 -25.308 -27.651 1.00 86.88 74 GLU A O 1
ATOM 586 N N . ARG A 1 75 ? 9.908 -23.335 -28.684 1.00 75.31 75 ARG A N 1
ATOM 587 C CA . ARG A 1 75 ? 8.781 -23.735 -29.544 1.00 75.31 75 ARG A CA 1
ATOM 588 C C . ARG A 1 75 ? 9.199 -24.259 -30.927 1.00 75.31 75 ARG A C 1
ATOM 590 O O . ARG A 1 75 ? 8.311 -24.663 -31.681 1.00 75.31 75 ARG A O 1
ATOM 597 N N . LEU A 1 76 ? 10.493 -24.233 -31.249 1.00 61.06 76 LEU A N 1
ATOM 598 C CA . LEU A 1 76 ? 11.112 -24.704 -32.499 1.00 61.06 76 LEU A CA 1
ATOM 599 C C . LEU A 1 76 ? 11.577 -26.161 -32.381 1.00 61.06 76 LEU A C 1
ATOM 601 O O . LEU A 1 76 ? 11.390 -26.903 -33.373 1.00 61.06 76 LEU A O 1
#